Protein AF-A0A8S3IZS4-F1 (afdb_monomer_lite)

InterPro domains:
  IPR001164 Arf GTPase activating protein [PF01412] (2-87)
  IPR037278 ARFGAP/RecO-like zinc finger [SSF57863] (4-88)
  IPR038508 ArfGAP domain superfamily [G3DSA:1.10.220.150] (1-104)
  IPR052227 Arf-GAP with Rho-GAP domain, ANK repeat and PH domain-containing protein [PTHR45899] (4-154)

Foldseek 3Di:
DQQLEDDDPLLVVLCCVAPVVFADDDDPPDPPDDVLSVVVNVVQHPPLSCCFLCVQPDPVLDDDPPDDSVSSNVVCCVRQVVSVRGDAPDPPDDHDDLVRLQVQLLVPLLDQCVSSNSSSVSSPHDLQDDDPPWRSLVSNVVSVNPSSNVSSVSRVYDGPPPPPVDD

Organism: NCBI:txid392030

Secondary structure (DSSP, 8-state):
--SS----HHHHHHHHHHTTTT-----TT-TT--HHHHHHHHHTHHHHHHHHHTTT--GGGS--SS--HHHHHHHHIIIIIS-TTPPPS-SSSPPPPHHHHHHHHHHHTTSS-HHHHHHHHHHT--TT-EETTEEHHHHHHHTT-HHHHHHHHHTT-----------

Structure (mmCIF, N/CA/C/O backbone):
data_AF-A0A8S3IZS4-F1
#
_entry.id   A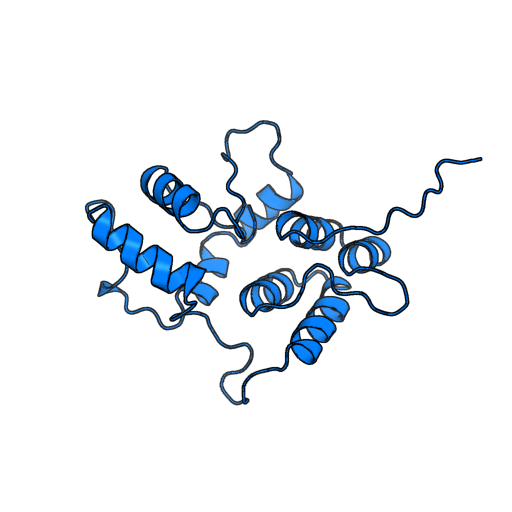F-A0A8S3IZS4-F1
#
loop_
_atom_site.group_PDB
_atom_site.id
_atom_site.type_symbol
_atom_site.label_atom_id
_atom_site.label_alt_id
_atom_site.label_comp_id
_atom_site.label_asym_id
_atom_site.label_entity_id
_atom_site.label_seq_id
_atom_site.pdbx_PDB_ins_code
_atom_site.Cartn_x
_atom_site.Cartn_y
_atom_site.Cartn_z
_atom_site.occupancy
_atom_site.B_iso_or_equiv
_atom_site.auth_seq_id
_atom_site.auth_comp_id
_atom_site.auth_asym_id
_atom_site.auth_atom_id
_atom_site.pdbx_PDB_model_num
ATOM 1 N N . MET A 1 1 ? 1.904 8.793 3.346 1.00 59.09 1 MET A N 1
ATOM 2 C CA . MET A 1 1 ? 0.636 8.258 2.807 1.00 59.09 1 MET A CA 1
ATOM 3 C C . MET A 1 1 ? 0.939 6.990 2.024 1.00 59.09 1 MET A C 1
ATOM 5 O O . MET A 1 1 ? 1.061 7.041 0.812 1.00 59.09 1 MET A O 1
ATOM 9 N N . SER A 1 2 ? 1.133 5.861 2.697 1.00 75.50 2 SER A N 1
ATOM 10 C CA . SER A 1 2 ? 1.606 4.640 2.030 1.00 75.50 2 SER A CA 1
ATOM 11 C C . SER A 1 2 ? 0.526 3.990 1.156 1.00 75.50 2 SER A C 1
ATOM 13 O O . SER A 1 2 ? 0.794 3.623 0.023 1.00 75.50 2 SER A O 1
ATOM 15 N N . TRP A 1 3 ? -0.734 3.928 1.596 1.00 88.31 3 TRP A N 1
ATOM 16 C CA . TRP A 1 3 ? -1.767 3.159 0.877 1.00 88.31 3 TRP A CA 1
ATOM 17 C C . TRP A 1 3 ? -2.916 3.974 0.276 1.00 88.31 3 TRP A C 1
ATOM 19 O O . TRP A 1 3 ? -4.037 3.478 0.172 1.00 88.31 3 TRP A O 1
ATOM 29 N N . LEU A 1 4 ? -2.654 5.235 -0.087 1.00 91.19 4 LEU A N 1
ATOM 30 C CA . LEU A 1 4 ? -3.655 6.165 -0.640 1.00 91.19 4 LEU A CA 1
ATOM 31 C C . LEU A 1 4 ? -4.935 6.249 0.219 1.00 91.19 4 LEU A C 1
ATOM 33 O O . LEU A 1 4 ? -6.053 6.297 -0.284 1.00 91.19 4 LEU A O 1
ATOM 37 N N . LEU A 1 5 ? -4.769 6.228 1.543 1.00 92.19 5 LEU A N 1
ATOM 38 C CA . LEU A 1 5 ? -5.866 6.285 2.503 1.00 92.19 5 LEU A CA 1
ATOM 39 C C . LEU A 1 5 ? -5.904 7.630 3.219 1.00 92.19 5 LEU A C 1
ATOM 41 O O . LEU A 1 5 ? -4.882 8.138 3.682 1.00 92.19 5 LEU A O 1
ATOM 45 N N . VAL A 1 6 ? -7.120 8.132 3.400 1.00 93.44 6 VAL A N 1
ATOM 46 C CA . VAL A 1 6 ? -7.442 9.294 4.221 1.00 93.44 6 VAL A CA 1
ATOM 47 C C . VAL A 1 6 ? -8.264 8.829 5.411 1.00 93.44 6 VAL A C 1
ATOM 49 O O . VAL A 1 6 ? -9.312 8.200 5.267 1.00 93.44 6 VAL A O 1
ATOM 52 N N . ILE A 1 7 ? -7.791 9.154 6.606 1.00 93.56 7 ILE A N 1
ATOM 53 C CA . ILE A 1 7 ? -8.414 8.748 7.863 1.00 93.56 7 ILE A CA 1
ATOM 54 C C . ILE A 1 7 ? -8.698 9.968 8.731 1.00 93.56 7 ILE A C 1
ATOM 56 O O . ILE A 1 7 ? -8.012 10.985 8.651 1.00 93.56 7 ILE A O 1
ATOM 60 N N . CYS A 1 8 ? -9.709 9.864 9.591 1.00 94.44 8 CYS A N 1
ATOM 61 C CA . CYS A 1 8 ? -10.023 10.935 10.528 1.00 94.44 8 CYS A CA 1
ATOM 62 C C . CYS A 1 8 ? -8.948 11.058 11.620 1.00 94.44 8 CYS A C 1
ATOM 64 O O . CYS A 1 8 ? -8.211 10.111 11.910 1.00 94.44 8 CYS A O 1
ATOM 66 N N . LYS A 1 9 ? -8.921 12.209 12.302 1.00 92.69 9 LYS A N 1
ATOM 67 C CA . LYS A 1 9 ? -7.970 12.496 13.389 1.00 92.69 9 LYS A CA 1
ATOM 68 C C . LYS A 1 9 ? -7.979 11.433 14.500 1.00 92.69 9 LYS A C 1
ATOM 70 O O . LYS A 1 9 ? -6.914 11.049 14.977 1.00 92.69 9 LYS A O 1
ATOM 75 N N . LYS A 1 10 ? -9.160 10.914 14.873 1.00 94.69 10 LYS A N 1
ATOM 76 C CA . LYS A 1 10 ? -9.299 9.851 15.891 1.00 94.69 10 LYS A CA 1
ATOM 77 C C . LYS A 1 10 ? -8.566 8.569 15.466 1.00 94.69 10 LYS A C 1
ATOM 79 O O . LYS A 1 10 ? -7.800 8.006 16.240 1.00 94.69 10 LYS A O 1
ATOM 84 N N . CYS A 1 11 ? -8.757 8.129 14.220 1.00 95.00 11 CYS A N 1
ATOM 85 C CA . CYS A 1 11 ? -8.067 6.959 13.675 1.00 95.00 11 CYS A CA 1
ATOM 86 C C . CYS A 1 11 ? -6.568 7.216 13.473 1.00 95.00 11 CYS A C 1
ATOM 88 O O . CYS A 1 11 ? -5.768 6.330 13.757 1.00 95.00 11 CYS A O 1
ATOM 90 N N . ALA A 1 12 ? -6.177 8.420 13.042 1.00 93.38 12 ALA A N 1
ATOM 91 C CA . ALA A 1 12 ? -4.775 8.787 12.843 1.00 93.38 12 ALA A CA 1
ATOM 92 C C . ALA A 1 12 ? -3.939 8.634 14.124 1.00 93.38 12 ALA A C 1
ATOM 94 O O . ALA A 1 12 ? -2.844 8.077 14.072 1.00 93.38 12 ALA A O 1
ATOM 95 N N . ALA A 1 13 ? -4.476 9.031 15.284 1.00 92.50 13 ALA A N 1
ATOM 96 C CA . ALA A 1 13 ? -3.802 8.846 16.572 1.00 92.50 13 ALA A CA 1
ATOM 97 C C . ALA A 1 13 ? -3.533 7.362 16.890 1.00 92.50 13 ALA A C 1
ATOM 99 O O . ALA A 1 13 ? -2.463 7.004 17.381 1.00 92.50 13 ALA A O 1
ATOM 100 N N . ILE A 1 14 ? -4.484 6.482 16.569 1.00 95.06 14 ILE A N 1
ATOM 101 C CA . 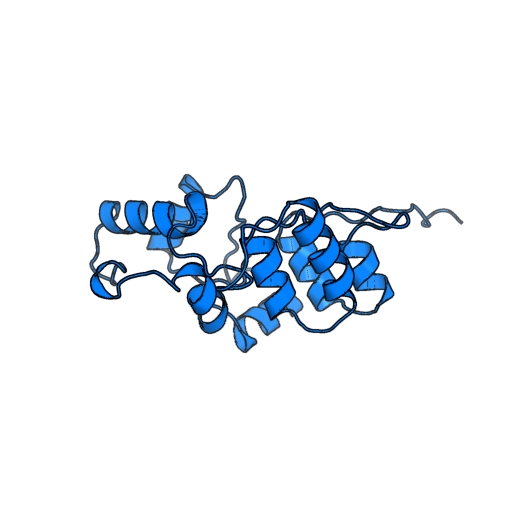ILE A 1 14 ? -4.338 5.036 16.766 1.00 95.06 14 ILE A CA 1
ATOM 102 C C . ILE A 1 14 ? -3.323 4.458 15.773 1.00 95.06 14 ILE A C 1
ATOM 104 O O 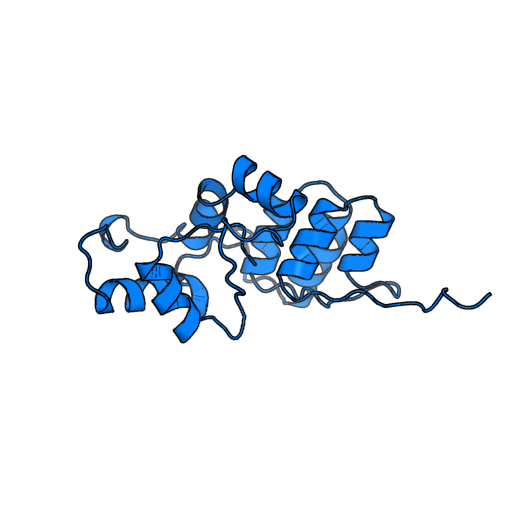. ILE A 1 14 ? -2.442 3.700 16.175 1.00 95.06 14 ILE A O 1
ATOM 108 N N . HIS A 1 15 ? -3.399 4.846 14.497 1.00 93.44 15 HIS A N 1
ATOM 109 C CA . HIS A 1 15 ? -2.434 4.441 13.474 1.00 93.44 15 HIS A CA 1
ATOM 110 C C . HIS A 1 15 ? -1.004 4.840 13.844 1.00 93.44 15 HIS A C 1
ATOM 112 O O . HIS A 1 15 ? -0.104 4.014 13.763 1.00 93.44 15 HIS A O 1
ATOM 118 N N . HIS A 1 16 ? -0.784 6.060 14.335 1.00 91.00 16 HIS A N 1
ATOM 119 C CA . HIS A 1 16 ? 0.541 6.491 14.782 1.00 91.00 16 HIS A CA 1
ATOM 120 C C . HIS A 1 16 ? 1.122 5.567 15.870 1.00 91.00 16 HIS A C 1
ATOM 122 O O . HIS A 1 16 ? 2.310 5.254 15.863 1.00 91.00 16 HIS A O 1
ATOM 128 N N . ARG A 1 17 ? 0.280 5.077 16.790 1.00 92.56 17 ARG A N 1
ATOM 129 C CA . ARG A 1 17 ? 0.702 4.146 17.849 1.00 92.56 17 ARG A CA 1
ATOM 130 C C . ARG A 1 17 ? 0.934 2.715 17.351 1.00 92.56 17 ARG A C 1
ATOM 132 O O . ARG A 1 17 ? 1.777 2.022 17.905 1.00 92.56 17 ARG A O 1
ATOM 139 N N . LEU A 1 18 ? 0.171 2.254 16.357 1.00 90.81 18 LEU A N 1
ATOM 140 C CA . LEU A 1 18 ? 0.145 0.842 15.947 1.00 90.81 18 LEU A CA 1
ATOM 141 C C . LEU A 1 18 ? 0.942 0.531 14.681 1.00 90.81 18 LEU A C 1
ATOM 143 O O . LEU A 1 18 ? 1.504 -0.554 14.563 1.00 90.81 18 LEU A O 1
ATOM 147 N N . THR A 1 19 ? 0.938 1.444 13.715 1.00 84.62 19 THR A N 1
ATOM 148 C CA . THR A 1 19 ? 1.392 1.183 12.346 1.00 84.62 19 THR A CA 1
ATOM 149 C C . THR A 1 19 ? 2.580 2.041 11.934 1.00 84.62 19 THR A C 1
ATOM 151 O O . THR A 1 19 ? 3.034 1.917 10.806 1.00 84.62 19 THR A O 1
ATOM 154 N N . SER A 1 20 ? 3.110 2.899 12.811 1.00 82.25 20 SER A N 1
ATOM 155 C CA . SER A 1 20 ? 4.185 3.854 12.479 1.00 82.25 20 SER A CA 1
ATOM 156 C C . SER A 1 20 ? 5.456 3.215 11.921 1.00 82.25 20 SER A C 1
ATOM 158 O O . SER A 1 20 ? 6.171 3.860 11.163 1.00 82.25 20 SER A O 1
ATOM 160 N N . LYS A 1 21 ? 5.717 1.943 12.241 1.00 80.94 21 LYS A N 1
ATOM 161 C CA . LYS A 1 21 ? 6.862 1.195 11.704 1.00 80.94 21 LYS A CA 1
ATOM 162 C C . LYS A 1 21 ? 6.766 0.907 10.200 1.00 80.94 21 LYS A C 1
ATOM 164 O O . LYS A 1 21 ? 7.790 0.621 9.597 1.00 80.94 21 LYS A O 1
ATOM 169 N N . PHE A 1 22 ? 5.567 0.931 9.611 1.00 77.88 22 PHE A N 1
ATOM 170 C CA . PHE A 1 22 ? 5.350 0.501 8.221 1.00 77.88 22 PHE A CA 1
ATOM 171 C C . PHE A 1 22 ? 4.328 1.343 7.435 1.00 77.88 22 PHE A C 1
ATOM 173 O O . PHE A 1 22 ? 4.280 1.251 6.213 1.00 77.88 22 PHE A O 1
ATOM 180 N N . LEU A 1 23 ? 3.529 2.194 8.088 1.00 80.88 23 LEU A N 1
ATOM 181 C CA . LEU A 1 23 ? 2.657 3.173 7.434 1.00 80.88 23 LEU A CA 1
ATOM 182 C C . LEU A 1 23 ? 3.018 4.584 7.888 1.00 80.88 23 LEU A C 1
ATOM 184 O O . LEU A 1 23 ? 2.884 4.926 9.065 1.00 80.88 23 LEU A O 1
ATOM 188 N N . HIS A 1 24 ? 3.400 5.425 6.929 1.00 82.62 24 HIS A N 1
ATOM 189 C CA . HIS A 1 24 ? 3.657 6.836 7.178 1.00 82.62 24 HIS A CA 1
ATOM 190 C C . HIS A 1 24 ? 2.376 7.664 7.012 1.00 82.62 24 HIS A C 1
ATOM 192 O O . HIS A 1 24 ? 1.764 7.682 5.934 1.00 82.62 24 HIS A O 1
ATOM 198 N N . LEU A 1 25 ? 1.987 8.376 8.072 1.00 85.69 25 LEU A N 1
ATOM 199 C CA . LEU A 1 25 ? 0.874 9.324 8.065 1.00 85.69 25 LEU A CA 1
ATOM 200 C C . LEU A 1 25 ? 1.382 10.729 7.752 1.00 85.69 25 LEU A C 1
ATOM 202 O O . LEU A 1 25 ? 2.373 11.170 8.320 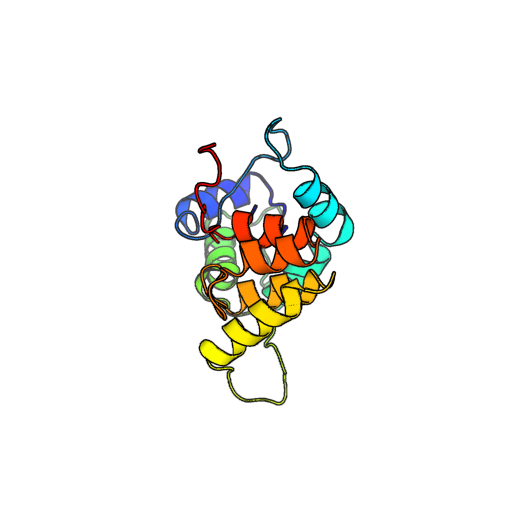1.00 85.69 25 LEU A O 1
ATOM 206 N N . GLN A 1 26 ? 0.647 11.449 6.913 1.00 87.62 26 GLN A N 1
ATOM 207 C CA . GLN A 1 26 ? 0.884 12.861 6.635 1.00 87.62 26 GLN A CA 1
ATOM 208 C C . GLN A 1 26 ? -0.457 13.592 6.676 1.00 87.62 26 GLN A C 1
ATOM 210 O O . GLN A 1 26 ? -1.483 13.040 6.273 1.00 87.62 26 GLN A O 1
ATOM 215 N N . SER A 1 27 ? -0.456 14.815 7.202 1.00 86.50 27 SER A N 1
ATOM 216 C CA . SER A 1 27 ? -1.638 15.678 7.182 1.00 86.50 27 SER A CA 1
ATOM 217 C C . SER A 1 27 ? -1.912 16.152 5.757 1.00 86.50 27 SER A C 1
ATOM 219 O O . SER A 1 27 ? -0.998 16.654 5.114 1.00 86.50 27 SER A O 1
ATOM 221 N N . LEU A 1 28 ? -3.164 16.073 5.295 1.00 84.44 28 LEU A N 1
ATOM 222 C CA . LEU A 1 28 ? -3.565 16.570 3.969 1.00 84.44 28 LEU A CA 1
ATOM 223 C C . LEU A 1 28 ? -3.416 18.090 3.809 1.00 84.44 28 LEU A C 1
ATOM 225 O O . LEU A 1 28 ? -3.306 18.577 2.695 1.00 84.44 28 LEU A O 1
ATOM 229 N N . ILE A 1 29 ? -3.412 18.841 4.913 1.00 82.69 29 ILE A N 1
ATOM 230 C CA . ILE A 1 29 ? -3.251 20.307 4.905 1.00 82.69 29 ILE A CA 1
ATOM 231 C C . ILE A 1 29 ? -1.756 20.686 4.855 1.00 82.69 29 ILE A C 1
ATOM 233 O O . ILE A 1 29 ? -1.389 21.855 4.808 1.00 82.69 29 ILE A O 1
ATOM 237 N N . SER A 1 30 ? -0.858 19.698 4.897 1.00 84.06 30 SER A N 1
ATOM 238 C CA . SER A 1 30 ? 0.576 19.946 4.829 1.00 84.06 30 SER A CA 1
ATOM 239 C C . SER A 1 30 ? 0.969 20.455 3.443 1.00 84.06 30 SER A C 1
ATOM 241 O O . SER A 1 30 ? 0.665 19.820 2.436 1.00 84.06 30 SER A O 1
ATOM 243 N N . THR A 1 31 ? 1.714 21.559 3.400 1.00 79.94 31 THR A N 1
ATOM 244 C CA . THR A 1 31 ? 2.265 22.139 2.163 1.00 79.94 31 THR A CA 1
ATOM 245 C C . THR A 1 31 ? 3.311 21.250 1.487 1.00 79.94 31 THR A C 1
ATOM 247 O O . THR A 1 31 ? 3.700 21.521 0.358 1.00 79.94 31 THR A O 1
ATOM 250 N N . THR A 1 32 ? 3.764 20.185 2.156 1.00 85.88 32 THR A N 1
ATOM 251 C CA . THR A 1 32 ? 4.743 19.221 1.637 1.00 85.88 32 THR A CA 1
ATOM 252 C C . THR A 1 32 ? 4.095 17.961 1.062 1.00 85.88 32 THR A C 1
ATOM 254 O O . THR A 1 32 ? 4.786 16.966 0.836 1.00 85.88 32 THR A O 1
ATOM 257 N N . CYS A 1 33 ? 2.770 17.944 0.872 1.00 85.50 33 CYS A N 1
ATOM 258 C CA . CYS A 1 33 ? 2.117 16.825 0.199 1.00 85.50 33 CYS A CA 1
ATOM 259 C C . CYS A 1 33 ? 2.581 16.741 -1.257 1.00 85.50 33 CYS A C 1
ATOM 261 O O . CYS A 1 33 ? 2.638 17.744 -1.965 1.00 85.50 33 CYS A O 1
ATOM 263 N N . ASP A 1 34 ? 2.888 15.527 -1.701 1.00 90.88 34 ASP A N 1
ATOM 264 C CA . ASP A 1 34 ? 3.238 15.274 -3.091 1.00 90.88 34 ASP A CA 1
ATOM 265 C C . ASP A 1 34 ? 1.966 15.290 -3.951 1.00 90.88 34 ASP A C 1
ATOM 267 O O . ASP A 1 34 ? 1.058 14.484 -3.729 1.00 90.88 34 ASP A O 1
ATOM 271 N N . TRP A 1 35 ? 1.883 16.218 -4.906 1.00 91.31 35 TRP A N 1
ATOM 272 C CA . TRP A 1 35 ? 0.694 16.416 -5.739 1.00 91.31 35 TRP A CA 1
ATOM 273 C C . TRP A 1 35 ? 0.332 15.181 -6.568 1.00 91.31 35 TRP A C 1
ATOM 275 O O . TRP A 1 35 ? -0.851 14.879 -6.701 1.00 91.31 35 TRP A O 1
ATOM 285 N N . ASP A 1 36 ? 1.320 14.402 -7.020 1.00 93.62 36 ASP A N 1
ATOM 286 C CA . ASP A 1 36 ? 1.064 13.147 -7.733 1.00 93.62 36 ASP A CA 1
ATOM 287 C C . ASP A 1 36 ? 0.319 12.141 -6.844 1.00 93.62 36 ASP A C 1
ATOM 289 O O . ASP A 1 36 ? -0.569 11.422 -7.306 1.00 93.62 36 ASP A O 1
ATOM 293 N N . LEU A 1 37 ? 0.657 12.096 -5.550 1.00 93.00 37 LEU A N 1
ATOM 294 C CA . LEU A 1 37 ? -0.030 11.246 -4.577 1.00 93.00 37 LEU A CA 1
ATOM 295 C C . LEU A 1 37 ? -1.413 11.796 -4.216 1.00 93.00 37 LEU A C 1
ATOM 297 O O . LEU A 1 37 ? -2.329 11.005 -3.994 1.00 93.00 37 LEU A O 1
ATOM 301 N N . ILE A 1 38 ? -1.581 13.121 -4.162 1.00 92.56 38 ILE A N 1
ATOM 302 C CA . ILE A 1 38 ? -2.889 13.753 -3.941 1.00 92.56 38 ILE A CA 1
ATOM 303 C C . ILE A 1 38 ? -3.848 13.436 -5.092 1.00 92.56 38 ILE A C 1
ATOM 305 O O . ILE A 1 38 ? -4.982 13.035 -4.828 1.00 92.56 38 ILE A O 1
ATOM 309 N N . ASP A 1 39 ? -3.392 13.520 -6.341 1.00 93.94 39 ASP A N 1
ATOM 310 C CA . ASP A 1 39 ? -4.183 13.116 -7.508 1.00 93.94 39 ASP A CA 1
ATOM 311 C C . ASP A 1 39 ? -4.649 11.661 -7.385 1.00 93.94 39 ASP A C 1
ATOM 313 O O . ASP A 1 39 ? -5.832 11.360 -7.512 1.00 93.94 39 ASP A O 1
ATOM 317 N N . LEU A 1 40 ? -3.733 10.750 -7.045 1.00 94.44 40 LEU A N 1
ATOM 318 C CA . LEU A 1 40 ? -4.057 9.332 -6.867 1.00 94.44 40 LEU A CA 1
ATOM 319 C C . LEU A 1 40 ? -5.040 9.085 -5.708 1.00 94.44 40 LEU A C 1
ATOM 321 O O . LEU A 1 40 ? -5.864 8.165 -5.764 1.00 94.44 40 LEU A O 1
ATOM 325 N N . ILE A 1 41 ? -4.966 9.888 -4.645 1.00 93.62 41 ILE A N 1
ATOM 326 C CA . ILE A 1 41 ? -5.937 9.855 -3.546 1.00 93.62 41 ILE A CA 1
ATOM 327 C C . ILE A 1 41 ? -7.316 10.313 -4.025 1.00 93.62 41 ILE A C 1
ATOM 329 O O . ILE A 1 41 ? -8.310 9.720 -3.608 1.00 93.62 41 ILE A O 1
ATOM 333 N N . ASN A 1 42 ? -7.393 11.319 -4.895 1.00 93.06 42 ASN A N 1
ATOM 334 C CA . ASN A 1 42 ? -8.659 11.780 -5.460 1.00 93.06 42 ASN A CA 1
ATOM 335 C C . ASN A 1 42 ? -9.268 10.745 -6.421 1.00 93.06 42 ASN A C 1
ATOM 337 O O . ASN A 1 42 ? -10.462 10.459 -6.324 1.00 93.06 42 ASN A O 1
ATOM 341 N N . ASP A 1 43 ? -8.453 10.135 -7.285 1.00 93.38 43 ASP A N 1
ATOM 342 C CA . ASP A 1 43 ? -8.914 9.187 -8.309 1.00 93.38 43 ASP A CA 1
ATOM 343 C C . ASP A 1 43 ? -9.331 7.824 -7.726 1.00 93.38 43 ASP A C 1
ATOM 345 O O . ASP A 1 43 ? -10.312 7.207 -8.158 1.00 93.38 43 ASP A O 1
ATOM 349 N N . TYR A 1 44 ? -8.580 7.325 -6.738 1.00 91.94 44 TYR A N 1
ATOM 350 C CA . TYR A 1 44 ? -8.741 5.969 -6.198 1.00 91.94 44 TYR A CA 1
ATOM 351 C C . TYR A 1 44 ? -9.055 5.974 -4.705 1.00 91.94 44 TYR A C 1
ATOM 353 O O . TYR A 1 44 ? -10.067 5.406 -4.268 1.00 91.94 44 TYR A O 1
ATOM 361 N N . GLY A 1 45 ? -8.160 6.603 -3.942 1.00 90.06 45 GLY A N 1
ATOM 362 C CA . GLY A 1 45 ? -8.282 6.877 -2.518 1.00 90.06 45 GLY A CA 1
ATOM 363 C C . GLY A 1 45 ? -8.860 5.752 -1.661 1.00 90.06 45 GLY A C 1
ATOM 364 O O . GLY A 1 45 ? -8.659 4.550 -1.866 1.00 90.06 45 GLY A O 1
ATOM 365 N N . ASN A 1 46 ? -9.683 6.176 -0.704 1.00 94.38 46 ASN A N 1
ATOM 366 C CA . ASN A 1 46 ? -10.376 5.288 0.220 1.00 94.38 46 ASN A CA 1
ATOM 367 C C . ASN A 1 46 ? -11.261 4.252 -0.472 1.00 94.38 46 ASN A C 1
ATOM 369 O O . ASN A 1 46 ? -11.414 3.155 0.061 1.00 94.38 46 ASN A O 1
ATOM 373 N N . ARG A 1 47 ? -11.866 4.570 -1.622 1.00 94.44 47 ARG A N 1
ATOM 374 C CA . ARG A 1 47 ? -12.779 3.647 -2.306 1.00 94.44 47 ARG A CA 1
ATOM 375 C C . ARG A 1 47 ? -12.034 2.393 -2.751 1.00 94.44 47 ARG A C 1
ATOM 377 O O . ARG A 1 47 ? -12.459 1.287 -2.420 1.00 94.44 47 ARG A O 1
ATOM 384 N N . TYR A 1 48 ? -10.931 2.562 -3.477 1.00 95.94 48 TYR A N 1
ATOM 385 C CA . TYR A 1 48 ? -10.167 1.426 -3.978 1.00 95.94 48 TYR A CA 1
ATOM 386 C C . TYR A 1 48 ? -9.424 0.704 -2.849 1.00 95.94 48 TYR A C 1
ATOM 388 O O . TYR A 1 48 ? -9.588 -0.506 -2.693 1.00 95.94 48 TYR A O 1
ATOM 396 N N . SER A 1 49 ? -8.705 1.431 -1.991 1.00 95.44 49 SER A N 1
ATOM 397 C CA . SER A 1 49 ? -7.930 0.817 -0.908 1.00 95.44 49 SER A CA 1
ATOM 398 C C . SER A 1 49 ? -8.804 0.032 0.075 1.00 95.44 49 SER A C 1
ATOM 400 O O . SER A 1 49 ? -8.419 -1.052 0.510 1.00 95.44 49 SER A O 1
ATOM 402 N N . ASN A 1 50 ? -10.013 0.513 0.395 1.00 95.50 50 ASN A N 1
ATOM 403 C CA . ASN A 1 50 ? -10.944 -0.245 1.238 1.00 95.50 50 ASN A CA 1
ATOM 404 C C . ASN A 1 50 ? -11.566 -1.438 0.506 1.00 95.50 50 ASN A C 1
ATOM 406 O O . ASN A 1 50 ? -11.825 -2.444 1.153 1.00 95.50 50 ASN A O 1
ATOM 410 N N . SER A 1 51 ? -11.752 -1.382 -0.819 1.00 95.94 51 SER A N 1
ATOM 411 C CA . SER A 1 51 ? -12.221 -2.556 -1.574 1.00 95.94 51 SER A CA 1
ATOM 412 C C . SER A 1 51 ? -11.259 -3.748 -1.479 1.00 95.94 51 SER A C 1
ATOM 414 O O . SER A 1 51 ? -11.688 -4.892 -1.611 1.00 95.94 51 SER A O 1
ATOM 416 N N . LEU A 1 52 ? -9.975 -3.480 -1.211 1.00 96.31 52 LEU A N 1
ATOM 417 C CA . LEU A 1 52 ? -8.958 -4.493 -0.943 1.00 96.31 52 LEU A CA 1
ATOM 418 C C . LEU A 1 52 ? -8.880 -4.834 0.547 1.00 96.31 52 LEU A C 1
ATOM 420 O O . LEU A 1 52 ? -8.990 -5.996 0.912 1.00 96.31 52 LEU A O 1
ATOM 424 N N . LEU A 1 53 ? -8.694 -3.831 1.411 1.00 94.81 53 LEU A N 1
ATOM 425 C CA . LEU A 1 53 ? -8.420 -4.017 2.843 1.00 94.81 53 LEU A CA 1
ATOM 426 C C . LEU A 1 53 ? -9.653 -4.340 3.693 1.00 94.81 53 LEU A C 1
ATOM 428 O O . LEU A 1 53 ? -9.513 -4.586 4.887 1.00 94.81 53 LEU A O 1
ATOM 432 N N . GLU A 1 54 ? -10.852 -4.260 3.129 1.00 96.19 54 GLU A N 1
ATOM 433 C CA . GLU A 1 54 ? -12.115 -4.584 3.798 1.00 96.19 54 GLU A CA 1
ATOM 434 C C . GLU A 1 54 ? -12.911 -5.631 3.001 1.00 96.19 54 GLU A C 1
ATOM 436 O O . GLU A 1 54 ? -14.114 -5.762 3.200 1.00 96.19 54 GLU A O 1
ATOM 441 N N . TYR A 1 55 ? -12.257 -6.385 2.108 1.00 95.38 55 TYR A N 1
ATOM 442 C CA . TYR A 1 55 ? -12.906 -7.360 1.224 1.00 95.38 55 TYR A CA 1
ATOM 443 C C . TYR A 1 55 ? -13.650 -8.454 1.998 1.00 95.38 55 TYR A C 1
ATOM 445 O O . TYR A 1 55 ? -14.819 -8.717 1.730 1.00 95.38 55 TYR A O 1
ATOM 453 N N . GLY A 1 56 ? -12.992 -9.054 2.995 1.00 91.44 56 GLY A N 1
ATOM 454 C CA . GLY A 1 56 ? -13.591 -10.060 3.883 1.00 91.44 56 GLY A CA 1
ATOM 455 C C . GLY A 1 56 ? -14.278 -9.480 5.125 1.00 91.44 56 GLY A C 1
ATOM 456 O O . GLY A 1 56 ? -14.583 -10.216 6.059 1.00 91.44 56 GLY A O 1
ATOM 457 N N . CYS A 1 57 ? -14.450 -8.158 5.200 1.00 92.25 57 CYS A N 1
ATOM 458 C CA . CYS A 1 57 ? -14.938 -7.489 6.400 1.00 92.25 57 CYS A CA 1
ATOM 459 C C . CYS A 1 57 ? -16.472 -7.505 6.461 1.00 92.25 57 CYS A C 1
ATOM 461 O O . CYS A 1 57 ? -17.143 -7.034 5.542 1.00 92.25 57 CYS A O 1
ATOM 463 N N . SER A 1 58 ? -17.043 -7.982 7.571 1.00 89.69 58 SER A N 1
ATOM 464 C CA . SER A 1 58 ? -18.477 -7.803 7.829 1.00 89.69 58 SER A CA 1
ATOM 465 C C . SER A 1 58 ? -18.787 -6.327 8.096 1.00 89.69 58 SER A C 1
ATOM 467 O O . SER A 1 58 ? -18.075 -5.672 8.866 1.00 89.69 58 SER A O 1
ATOM 469 N N . LYS A 1 59 ? -19.875 -5.808 7.510 1.00 80.62 59 LYS A N 1
ATOM 470 C CA . LYS A 1 59 ? -20.288 -4.400 7.656 1.00 80.62 59 LYS A CA 1
ATOM 471 C C . LYS A 1 59 ? -20.484 -3.998 9.119 1.00 80.62 59 LYS A C 1
ATOM 473 O O . LYS A 1 59 ? -20.073 -2.903 9.492 1.00 80.62 59 LYS A O 1
ATOM 478 N N . ASP A 1 60 ? -21.010 -4.902 9.942 1.00 82.06 60 ASP A N 1
ATOM 479 C CA . ASP A 1 60 ? -21.292 -4.645 11.362 1.00 82.06 60 ASP A CA 1
ATOM 480 C C . ASP A 1 60 ? -20.021 -4.567 12.221 1.00 82.06 60 ASP A C 1
ATOM 482 O O . ASP A 1 60 ? -20.038 -4.055 13.335 1.00 82.06 60 ASP A O 1
ATOM 486 N N . SER A 1 61 ? -18.892 -5.057 11.700 1.00 86.44 61 SER A N 1
ATOM 487 C CA . SER A 1 61 ? -17.607 -5.045 12.404 1.00 86.44 61 SER A CA 1
ATOM 488 C C . SER A 1 61 ? -16.824 -3.740 12.223 1.00 86.44 61 SER A C 1
ATOM 490 O O . SER A 1 61 ? -15.844 -3.500 12.936 1.00 86.44 61 SER A O 1
ATOM 492 N N . LYS A 1 62 ? -17.238 -2.888 11.274 1.00 93.38 62 LYS A N 1
ATOM 493 C CA . LYS A 1 62 ? -16.554 -1.632 10.966 1.00 93.38 62 LYS A CA 1
ATOM 494 C C . LYS A 1 62 ? -16.978 -0.539 11.955 1.00 93.38 62 LYS A C 1
ATOM 496 O O . LYS A 1 62 ? -18.167 -0.249 12.064 1.00 93.38 62 LYS A O 1
ATOM 501 N N . PRO A 1 63 ? -16.028 0.125 12.639 1.00 94.75 63 PRO A N 1
ATOM 502 C CA . PRO A 1 63 ? -16.355 1.179 13.586 1.00 94.75 63 PRO A CA 1
ATOM 503 C C . PRO A 1 63 ? -17.021 2.367 12.885 1.00 94.75 63 PRO A C 1
ATOM 505 O O . PRO A 1 63 ? -16.615 2.776 11.793 1.00 94.75 63 PRO A O 1
ATOM 508 N N . ASN A 1 64 ? -18.004 2.956 13.558 1.00 93.69 64 ASN A N 1
ATOM 509 C CA . ASN A 1 64 ? -18.699 4.170 13.141 1.00 93.69 64 ASN A CA 1
ATOM 510 C C . ASN A 1 64 ? -18.081 5.409 13.825 1.00 93.69 64 ASN A C 1
ATOM 512 O O . ASN A 1 64 ? -16.959 5.356 14.336 1.00 93.69 64 ASN A O 1
ATOM 516 N N . ASN A 1 65 ? -18.756 6.561 13.793 1.00 93.38 65 ASN A N 1
ATOM 517 C CA . ASN A 1 65 ? -18.242 7.806 14.383 1.00 93.38 65 ASN A CA 1
ATOM 518 C C . ASN A 1 65 ? -18.212 7.798 15.923 1.00 93.38 65 ASN A C 1
ATOM 520 O O . ASN A 1 65 ? -17.301 8.403 16.510 1.00 93.38 65 ASN A O 1
ATOM 524 N N . ASP A 1 66 ? -19.123 7.049 16.537 1.00 93.94 66 ASP A N 1
ATOM 525 C CA . ASP A 1 66 ? -19.342 6.963 17.983 1.00 93.94 66 ASP A CA 1
ATOM 526 C C . ASP A 1 66 ? -18.597 5.791 18.628 1.00 93.94 66 ASP A C 1
ATOM 528 O O . ASP A 1 66 ? -18.431 5.762 19.845 1.00 93.94 66 ASP A O 1
ATOM 532 N N . SER A 1 67 ? -18.063 4.870 17.818 1.00 96.00 67 SER A N 1
ATOM 533 C CA . SER A 1 67 ? -17.222 3.776 18.300 1.00 96.00 67 SER A CA 1
ATOM 534 C C . SER A 1 67 ? -16.068 4.279 19.166 1.00 96.00 67 SER A C 1
ATOM 536 O O . SER A 1 67 ? -15.339 5.223 18.811 1.00 96.00 67 SER A O 1
ATOM 538 N N . SER A 1 68 ? -15.881 3.572 20.276 1.00 96.38 68 SER A N 1
ATOM 539 C CA . SER A 1 68 ? -14.845 3.784 21.275 1.00 96.38 68 SER A CA 1
ATOM 540 C C . SER A 1 68 ? -13.437 3.661 20.688 1.00 96.38 68 SER A C 1
ATOM 542 O O . SER A 1 68 ? -13.204 3.073 19.624 1.00 96.38 68 SER A O 1
ATOM 544 N N . GLU A 1 69 ? -12.445 4.194 21.407 1.00 95.94 69 GLU A N 1
ATOM 545 C CA . GLU A 1 69 ? -11.043 4.026 21.012 1.00 95.94 69 GLU A CA 1
ATOM 546 C C . GLU A 1 69 ? -10.646 2.541 20.955 1.00 95.94 69 GLU A C 1
ATOM 548 O O . GLU A 1 69 ? -9.911 2.137 20.052 1.00 95.94 69 GLU A O 1
ATOM 553 N N . PHE A 1 70 ? -11.162 1.722 21.878 1.00 95.62 70 PHE A N 1
ATOM 554 C CA . PHE A 1 70 ? -10.885 0.289 21.920 1.00 95.62 70 PHE A CA 1
ATOM 555 C C . PHE A 1 70 ? -11.390 -0.427 20.662 1.00 95.62 70 PHE A C 1
ATOM 557 O O . PHE A 1 70 ? -10.613 -1.125 20.012 1.00 95.62 70 PHE A O 1
ATOM 564 N N . GLU A 1 71 ? -12.642 -0.200 20.259 1.00 96.38 71 GLU A N 1
ATOM 565 C CA . GLU A 1 71 ? -13.217 -0.799 19.045 1.00 96.38 71 GLU A CA 1
ATOM 566 C C . GLU A 1 71 ? -12.438 -0.388 17.790 1.00 96.38 71 GLU A C 1
ATOM 568 O O . GLU A 1 71 ? -12.062 -1.231 16.972 1.00 96.38 71 GLU A O 1
ATOM 573 N N . ARG A 1 72 ? -12.093 0.903 17.670 1.00 97.06 72 ARG A N 1
ATOM 574 C CA . ARG A 1 72 ? -11.257 1.401 16.566 1.00 97.06 72 ARG A CA 1
ATOM 575 C C . ARG A 1 72 ? -9.884 0.740 16.551 1.00 97.06 72 ARG A C 1
ATOM 577 O O . ARG A 1 72 ? -9.403 0.371 15.482 1.00 97.06 72 ARG A O 1
ATOM 584 N N . LYS A 1 73 ? -9.249 0.589 17.717 1.00 96.56 73 LYS A N 1
ATOM 585 C CA . LYS A 1 73 ? -7.937 -0.053 17.869 1.00 96.56 73 LYS A CA 1
ATOM 586 C C . LYS A 1 73 ? -7.972 -1.508 17.413 1.00 96.56 73 LYS A C 1
ATOM 588 O O . LYS A 1 73 ? -7.088 -1.910 16.657 1.00 96.56 73 LYS A O 1
ATOM 593 N N . GLN A 1 74 ? -8.987 -2.268 17.823 1.00 96.19 74 GLN A N 1
ATOM 594 C CA . GLN A 1 74 ? -9.160 -3.659 17.399 1.00 96.19 74 GLN A CA 1
ATOM 595 C C . GLN A 1 74 ? -9.362 -3.760 15.886 1.00 96.19 74 GLN A C 1
ATOM 597 O O . GLN A 1 74 ? -8.682 -4.542 15.221 1.00 96.19 74 GLN A O 1
ATOM 602 N N . TYR A 1 75 ? -10.227 -2.914 15.323 1.00 96.44 75 TYR A N 1
ATOM 603 C CA . TYR A 1 75 ? -10.471 -2.897 13.884 1.00 96.44 75 TYR A CA 1
ATOM 604 C C . TYR A 1 75 ? -9.220 -2.530 13.075 1.00 96.44 75 TYR A C 1
ATOM 606 O O . TYR A 1 75 ? -8.866 -3.224 12.125 1.00 96.44 75 TYR A O 1
ATOM 614 N N . ILE A 1 76 ? -8.507 -1.467 13.468 1.00 95.50 76 ILE A N 1
ATOM 615 C CA . ILE A 1 76 ? -7.271 -1.024 12.803 1.00 95.50 76 ILE A CA 1
ATOM 616 C C . ILE A 1 76 ? -6.206 -2.126 12.861 1.00 95.50 76 ILE A C 1
ATOM 618 O O . ILE A 1 76 ? -5.530 -2.376 11.864 1.00 95.50 76 ILE A O 1
ATOM 622 N N . ARG A 1 77 ? -6.070 -2.829 13.990 1.00 95.25 77 ARG A N 1
ATOM 623 C CA . ARG A 1 77 ? -5.130 -3.948 14.104 1.00 95.25 77 ARG A CA 1
ATOM 624 C C . ARG A 1 77 ? -5.463 -5.072 13.115 1.00 95.25 77 ARG A C 1
ATOM 626 O O . ARG A 1 77 ? -4.597 -5.432 12.318 1.00 95.25 77 ARG A O 1
ATOM 633 N N . LYS A 1 78 ? -6.714 -5.544 13.104 1.00 95.38 78 LYS A N 1
ATOM 634 C CA . LYS A 1 78 ? -7.183 -6.591 12.179 1.00 95.38 78 LYS A CA 1
ATOM 635 C C . LYS A 1 78 ? -7.001 -6.199 10.714 1.00 95.38 78 LYS A C 1
ATOM 637 O O . LYS A 1 78 ? -6.549 -6.997 9.899 1.00 95.38 78 LYS A O 1
ATOM 642 N N . LYS A 1 79 ? -7.313 -4.944 10.385 1.00 94.62 79 LYS A N 1
ATOM 643 C CA . LYS A 1 79 ? -7.265 -4.426 9.016 1.00 94.62 79 LYS A CA 1
ATOM 644 C C . LYS A 1 79 ? -5.842 -4.230 8.486 1.00 94.62 79 LYS A C 1
ATOM 646 O O . LYS A 1 79 ? -5.563 -4.627 7.361 1.00 94.62 79 LYS A O 1
ATOM 651 N N . TYR A 1 80 ? -4.956 -3.598 9.257 1.00 93.12 80 TYR A N 1
ATOM 652 C CA . TYR A 1 80 ? -3.669 -3.111 8.737 1.00 93.12 80 TYR A CA 1
ATOM 653 C C . TYR A 1 80 ? -2.454 -3.924 9.189 1.00 93.12 80 TYR A C 1
ATOM 655 O O . TYR A 1 80 ? -1.463 -3.954 8.464 1.00 93.12 80 TYR A O 1
ATOM 663 N N . ILE A 1 81 ? -2.506 -4.554 10.370 1.00 91.94 81 ILE A N 1
ATOM 664 C CA . ILE A 1 81 ? -1.403 -5.378 10.892 1.00 91.94 81 ILE A CA 1
ATOM 665 C C . ILE A 1 81 ? -1.629 -6.835 10.507 1.00 91.94 81 ILE A C 1
ATOM 667 O O . ILE A 1 81 ? -0.781 -7.447 9.871 1.00 91.94 81 ILE A O 1
ATOM 671 N N . GLU A 1 82 ? -2.783 -7.378 10.888 1.00 93.50 82 GLU A N 1
ATOM 672 C CA . GLU A 1 82 ? -3.099 -8.799 10.701 1.00 93.50 82 GLU A CA 1
ATOM 673 C C . GLU A 1 82 ? -3.637 -9.087 9.291 1.00 93.50 82 GLU A C 1
ATOM 675 O O . GLU A 1 82 ? -3.699 -10.243 8.886 1.00 93.50 82 GLU A O 1
ATOM 680 N N . LYS A 1 83 ? -4.011 -8.038 8.540 1.00 92.94 83 LYS A N 1
ATOM 681 C CA . LYS A 1 83 ? -4.550 -8.103 7.171 1.00 92.94 83 LYS A CA 1
ATOM 682 C C . LYS A 1 83 ? -5.703 -9.114 7.024 1.00 92.94 83 LYS A C 1
ATOM 684 O O . LYS A 1 83 ? -5.899 -9.672 5.950 1.00 92.94 83 LYS A O 1
ATOM 689 N N . CYS A 1 84 ? -6.516 -9.303 8.072 1.00 94.56 84 CYS A N 1
ATOM 690 C CA . CYS A 1 84 ? -7.556 -10.342 8.140 1.00 94.56 84 CYS A CA 1
ATOM 691 C C . CYS A 1 84 ? -8.618 -10.247 7.038 1.00 94.56 84 CYS A C 1
ATOM 693 O O . CYS A 1 84 ? -9.299 -11.225 6.754 1.00 94.56 84 CYS A O 1
ATOM 695 N N . PHE A 1 85 ? -8.806 -9.058 6.468 1.00 94.88 85 PHE A N 1
ATOM 696 C CA . PHE A 1 85 ? -9.841 -8.793 5.471 1.00 94.88 85 PHE A CA 1
ATOM 697 C C . PHE A 1 85 ? -9.266 -8.513 4.084 1.00 94.88 85 PHE A C 1
ATOM 699 O O . PHE A 1 85 ? -10.030 -8.151 3.190 1.00 94.88 85 PHE A O 1
ATOM 706 N N . LEU A 1 86 ? -7.941 -8.601 3.920 1.00 95.31 86 LEU A N 1
ATOM 707 C CA . LEU A 1 86 ? -7.282 -8.253 2.671 1.00 95.31 86 LEU A CA 1
ATOM 708 C C . LEU A 1 86 ? -7.704 -9.223 1.564 1.00 95.31 86 LEU A C 1
ATOM 710 O O . LEU A 1 86 ? -7.640 -10.439 1.725 1.00 95.31 86 LEU A O 1
ATOM 714 N N . LYS A 1 87 ? -8.106 -8.672 0.420 1.00 95.44 87 LYS A N 1
ATOM 715 C CA . LYS A 1 87 ? -8.406 -9.445 -0.783 1.00 95.44 87 LYS A CA 1
ATOM 716 C C . LYS A 1 87 ? -7.156 -10.219 -1.246 1.00 95.44 87 LYS A C 1
ATOM 718 O O . LYS A 1 87 ? -6.120 -9.575 -1.448 1.00 95.44 87 LYS A O 1
ATOM 723 N N . PRO A 1 88 ? -7.226 -11.543 -1.479 1.00 92.88 88 PRO A N 1
ATOM 724 C CA . PRO A 1 88 ? -6.132 -12.268 -2.123 1.00 92.88 88 PRO A CA 1
ATOM 725 C C . PRO A 1 88 ? -5.938 -11.772 -3.564 1.00 92.88 88 PRO A C 1
ATOM 727 O O . PRO A 1 88 ? -6.843 -11.168 -4.145 1.00 92.88 88 PRO A O 1
ATOM 730 N N . TYR A 1 89 ? -4.756 -11.997 -4.143 1.00 91.69 89 TYR A N 1
ATOM 731 C CA . TYR A 1 89 ? -4.499 -11.591 -5.530 1.00 91.69 89 TYR A CA 1
ATOM 732 C C . TYR A 1 89 ? -5.405 -12.341 -6.516 1.00 91.69 89 TYR A C 1
ATOM 734 O O . TYR A 1 89 ? -6.078 -11.725 -7.339 1.00 91.69 89 TYR A O 1
ATOM 742 N N . ASP A 1 90 ? -5.473 -13.663 -6.362 1.00 89.94 90 ASP A N 1
ATOM 743 C CA . ASP A 1 90 ? -6.360 -14.565 -7.090 1.00 89.94 90 ASP A CA 1
ATOM 744 C C . ASP A 1 90 ? -7.134 -15.415 -6.072 1.00 89.94 90 ASP A C 1
ATOM 746 O O . ASP A 1 90 ? -6.562 -15.894 -5.096 1.00 89.94 90 ASP A O 1
ATOM 750 N N . LEU A 1 91 ? -8.444 -15.561 -6.277 1.00 82.38 91 LEU A N 1
ATOM 751 C CA . LEU A 1 91 ? -9.330 -16.336 -5.402 1.00 82.38 91 LEU A CA 1
ATOM 752 C C . LEU A 1 91 ? -9.196 -17.847 -5.625 1.00 82.38 91 LEU A C 1
ATOM 754 O O . LEU A 1 91 ? -9.583 -18.618 -4.753 1.00 82.38 91 LEU A O 1
ATOM 758 N N . ASN A 1 92 ? -8.671 -18.261 -6.780 1.00 85.19 92 ASN A N 1
ATOM 759 C CA . ASN A 1 92 ? -8.606 -19.662 -7.197 1.00 85.19 92 ASN A CA 1
ATOM 760 C C . ASN A 1 92 ? -7.201 -20.263 -7.077 1.00 85.19 92 ASN A C 1
ATOM 762 O O . ASN A 1 92 ? -6.981 -21.395 -7.506 1.00 85.19 92 ASN A O 1
ATOM 766 N N . ARG A 1 93 ? -6.241 -19.506 -6.542 1.00 81.12 93 ARG A N 1
ATOM 767 C CA . ARG A 1 93 ? -4.839 -19.908 -6.462 1.00 81.12 93 ARG A CA 1
ATOM 768 C C . ARG A 1 93 ? -4.365 -19.947 -5.017 1.00 81.12 93 ARG A C 1
ATOM 770 O O . ARG A 1 93 ? -4.768 -19.119 -4.201 1.00 81.12 93 ARG A O 1
ATOM 777 N N . ASP A 1 94 ? -3.455 -20.875 -4.741 1.00 78.62 94 ASP A N 1
ATOM 778 C CA . ASP A 1 94 ? -2.683 -20.897 -3.502 1.00 78.62 94 ASP A CA 1
ATOM 779 C C . ASP A 1 94 ? -1.893 -19.595 -3.292 1.00 78.62 94 ASP A C 1
ATOM 781 O O . ASP A 1 94 ? -1.701 -18.785 -4.207 1.00 78.62 94 ASP A O 1
ATOM 785 N N . ALA A 1 95 ? -1.414 -19.400 -2.061 1.00 83.12 95 ALA A N 1
ATOM 786 C CA . ALA A 1 95 ? -0.652 -18.220 -1.678 1.00 83.12 95 ALA A CA 1
ATOM 787 C C . ALA A 1 95 ? 0.554 -17.989 -2.609 1.00 83.12 95 ALA A C 1
ATOM 789 O O . ALA A 1 95 ? 1.361 -18.886 -2.854 1.00 83.12 95 ALA A O 1
ATOM 790 N N . TYR A 1 96 ? 0.683 -16.754 -3.097 1.00 90.88 96 TYR A N 1
ATOM 791 C CA . TYR A 1 96 ? 1.813 -16.330 -3.918 1.00 90.88 96 TYR A CA 1
ATOM 792 C C . TYR A 1 96 ? 3.085 -16.301 -3.073 1.00 90.88 96 TYR A C 1
ATOM 794 O O . TYR A 1 96 ? 3.074 -15.840 -1.929 1.00 90.88 96 TYR A O 1
ATOM 802 N N . THR A 1 97 ? 4.195 -16.759 -3.646 1.00 94.56 97 THR A N 1
ATOM 803 C CA . THR A 1 97 ? 5.499 -16.617 -2.996 1.00 94.56 97 THR A CA 1
ATOM 804 C C . THR A 1 97 ? 5.943 -15.154 -3.014 1.00 94.56 97 THR A C 1
ATOM 806 O O . THR A 1 97 ? 5.515 -14.362 -3.857 1.00 94.56 97 THR A O 1
ATOM 809 N N . GLN A 1 98 ? 6.845 -14.791 -2.099 1.00 95.00 98 GLN A N 1
ATOM 810 C CA . GLN A 1 98 ? 7.423 -13.445 -2.058 1.00 95.00 98 GLN A CA 1
ATOM 811 C C . GLN A 1 98 ? 8.059 -13.055 -3.402 1.00 95.00 98 GLN A C 1
ATOM 813 O O . GLN A 1 98 ? 7.847 -11.948 -3.884 1.00 95.00 98 GLN A O 1
ATOM 818 N N . ASP A 1 99 ? 8.801 -13.976 -4.022 1.00 96.00 99 ASP A N 1
ATOM 819 C CA . ASP A 1 99 ? 9.465 -13.750 -5.309 1.00 96.00 99 ASP A CA 1
ATOM 820 C C . ASP A 1 99 ? 8.458 -13.480 -6.439 1.00 96.00 99 ASP A C 1
ATOM 822 O O . ASP A 1 99 ? 8.633 -12.548 -7.219 1.00 96.00 99 ASP A O 1
ATOM 826 N N . GLN A 1 100 ? 7.336 -14.210 -6.461 1.00 96.12 100 GLN A N 1
ATOM 827 C CA . GLN A 1 100 ? 6.260 -13.964 -7.424 1.00 96.12 100 GLN A CA 1
ATOM 828 C C . GLN A 1 100 ? 5.652 -12.569 -7.248 1.00 96.12 100 GLN A C 1
ATOM 830 O O . GLN A 1 100 ? 5.504 -11.847 -8.230 1.00 96.12 100 GLN A O 1
ATOM 835 N N . LEU A 1 101 ? 5.334 -12.169 -6.012 1.00 97.19 101 LEU A N 1
ATOM 836 C CA . LEU A 1 101 ? 4.792 -10.835 -5.729 1.00 97.19 101 LEU A CA 1
ATOM 837 C C . LEU A 1 101 ? 5.774 -9.726 -6.123 1.00 97.19 101 LEU A C 1
ATOM 839 O O . LEU A 1 101 ? 5.367 -8.724 -6.710 1.00 97.19 101 LEU A O 1
ATOM 843 N N . ASN A 1 102 ? 7.059 -9.917 -5.823 1.00 97.75 102 ASN A N 1
ATOM 844 C CA . ASN A 1 102 ? 8.120 -8.975 -6.159 1.00 97.75 102 ASN A CA 1
ATOM 845 C C . ASN A 1 102 ? 8.268 -8.809 -7.673 1.00 97.75 102 ASN A C 1
ATOM 847 O O . ASN A 1 102 ? 8.294 -7.682 -8.162 1.00 97.75 102 ASN A O 1
ATOM 851 N N . LYS A 1 103 ? 8.300 -9.920 -8.415 1.00 97.56 103 LYS A N 1
ATOM 852 C CA . LYS A 1 103 ? 8.406 -9.908 -9.875 1.00 97.56 103 LYS A CA 1
ATOM 853 C C . LYS A 1 103 ? 7.190 -9.258 -10.529 1.00 97.56 103 LYS A C 1
ATOM 855 O O . LYS A 1 103 ? 7.339 -8.388 -11.379 1.00 97.56 103 LYS A O 1
ATOM 860 N N . MET A 1 104 ? 5.989 -9.607 -10.069 1.00 97.62 104 MET A N 1
ATOM 861 C CA . MET A 1 104 ? 4.754 -8.982 -10.545 1.00 97.62 104 MET A CA 1
ATOM 862 C C . MET A 1 104 ? 4.746 -7.475 -10.281 1.00 97.62 104 MET A C 1
ATOM 864 O O . MET A 1 104 ? 4.285 -6.712 -11.123 1.00 97.62 104 MET A O 1
ATOM 868 N N . LEU A 1 105 ? 5.264 -7.027 -9.131 1.00 98.19 105 LEU A N 1
ATOM 869 C CA . LEU A 1 105 ? 5.374 -5.601 -8.831 1.00 98.19 105 LEU A CA 1
ATOM 870 C C . LEU A 1 105 ? 6.393 -4.924 -9.753 1.00 98.19 105 LEU A C 1
ATOM 872 O O . LEU A 1 105 ? 6.098 -3.863 -10.298 1.00 98.19 105 LEU A O 1
ATOM 876 N N . TYR A 1 106 ? 7.560 -5.542 -9.938 1.00 98.00 106 TYR A N 1
ATOM 877 C CA . TYR A 1 106 ? 8.629 -5.039 -10.797 1.00 98.00 106 TYR A CA 1
ATOM 878 C C . TYR A 1 106 ? 8.171 -4.854 -12.251 1.00 98.00 106 TYR A C 1
ATOM 880 O O . TYR A 1 106 ? 8.461 -3.826 -12.854 1.00 98.00 106 TYR A O 1
ATOM 888 N N . GLU A 1 107 ? 7.411 -5.807 -12.790 1.00 97.50 107 GLU A N 1
ATOM 889 C CA . GLU A 1 107 ? 6.839 -5.725 -14.140 1.00 97.50 107 GLU A CA 1
ATOM 890 C C . GLU A 1 107 ? 5.679 -4.714 -14.205 1.00 97.50 107 GLU A C 1
ATOM 892 O O . GLU A 1 107 ? 5.590 -3.909 -15.132 1.00 97.50 107 GLU A O 1
ATOM 897 N N . ASN A 1 108 ? 4.795 -4.686 -13.201 1.00 98.38 108 ASN A N 1
ATOM 898 C CA . ASN A 1 108 ? 3.607 -3.830 -13.238 1.00 98.38 108 ASN A CA 1
ATOM 899 C C . ASN A 1 108 ? 3.935 -2.328 -13.220 1.00 98.38 108 ASN A C 1
ATOM 901 O O . ASN A 1 108 ? 3.193 -1.539 -13.813 1.00 98.38 108 ASN A O 1
ATOM 905 N N . VAL A 1 109 ? 5.033 -1.917 -12.570 1.00 97.88 109 VAL A N 1
ATOM 906 C CA . VAL A 1 109 ? 5.429 -0.497 -12.507 1.00 97.88 109 VAL A CA 1
ATOM 907 C C . VAL A 1 109 ? 5.888 0.086 -13.846 1.00 97.88 109 VAL A C 1
ATOM 909 O O . VAL A 1 109 ? 6.059 1.299 -13.939 1.00 97.88 109 VAL A O 1
ATOM 912 N N . GLU A 1 110 ? 6.051 -0.735 -14.883 1.00 97.25 110 GLU A N 1
ATOM 913 C CA . GLU A 1 110 ? 6.262 -0.274 -16.262 1.00 97.25 110 GLU A CA 1
ATOM 914 C C . GLU A 1 110 ? 4.974 0.321 -16.866 1.00 97.25 110 GLU A C 1
ATOM 916 O O . GLU A 1 110 ? 5.011 1.113 -17.810 1.00 97.25 110 GLU A O 1
ATOM 921 N N . THR A 1 111 ? 3.818 -0.018 -16.287 1.00 97.81 111 THR A N 1
ATOM 922 C CA . THR A 1 111 ? 2.486 0.396 -16.739 1.00 97.81 111 THR A CA 1
ATOM 923 C C . THR A 1 111 ? 1.886 1.490 -15.849 1.00 97.81 111 THR A C 1
ATOM 925 O O . THR A 1 111 ? 2.370 1.773 -14.751 1.00 97.81 111 THR A O 1
ATOM 928 N N . ALA A 1 112 ? 0.763 2.068 -16.282 1.00 95.88 112 ALA A N 1
ATOM 929 C CA . ALA A 1 112 ? -0.026 3.006 -15.481 1.00 95.88 112 ALA A CA 1
ATOM 930 C C . ALA A 1 112 ? -1.059 2.312 -14.56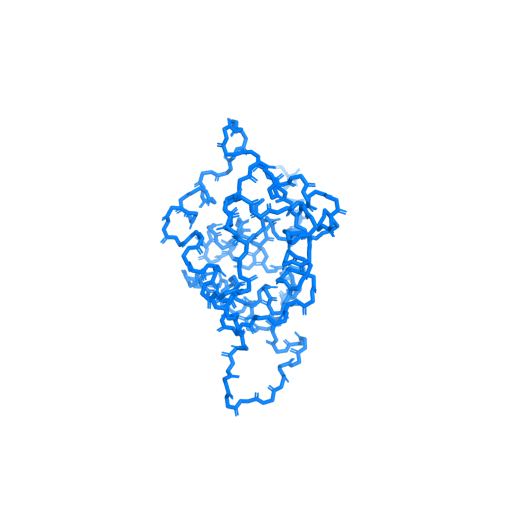0 1.00 95.88 112 ALA A C 1
ATOM 932 O O . ALA A 1 112 ? -1.971 2.971 -14.056 1.00 95.88 112 ALA A O 1
ATOM 933 N N . ASP A 1 113 ? -0.962 0.994 -14.330 1.00 96.81 113 ASP A N 1
ATOM 934 C CA . ASP A 1 113 ? -1.882 0.286 -13.432 1.00 96.81 113 ASP A CA 1
ATOM 935 C C . ASP A 1 113 ? -1.467 0.443 -11.959 1.00 96.81 113 ASP A C 1
ATOM 937 O O . ASP A 1 113 ? -0.825 -0.408 -11.338 1.00 96.81 113 ASP A O 1
ATOM 941 N N . TYR A 1 114 ? -1.841 1.580 -11.375 1.00 95.50 114 TYR A N 1
ATOM 942 C CA . TYR A 1 114 ? -1.577 1.894 -9.967 1.00 95.50 114 TYR A CA 1
ATOM 943 C C . TYR A 1 114 ? -2.350 0.986 -9.001 1.00 95.50 114 TYR A C 1
ATOM 945 O O . TYR A 1 114 ? -1.953 0.817 -7.846 1.00 95.50 114 TYR A O 1
ATOM 953 N N . LYS A 1 115 ? -3.469 0.412 -9.460 1.00 95.31 115 LYS A N 1
ATOM 954 C CA . LYS A 1 115 ? -4.334 -0.444 -8.649 1.00 95.31 115 LYS A CA 1
ATOM 955 C C . LYS A 1 115 ? -3.615 -1.745 -8.327 1.00 95.31 115 LYS A C 1
ATOM 957 O O . LYS A 1 115 ? -3.489 -2.096 -7.154 1.00 95.31 115 LYS A O 1
ATOM 962 N N . ILE A 1 116 ? -3.080 -2.401 -9.357 1.00 96.31 116 ILE A N 1
ATOM 963 C CA . ILE A 1 116 ? -2.283 -3.617 -9.195 1.00 96.31 116 ILE A CA 1
ATOM 964 C C . ILE A 1 116 ? -1.051 -3.336 -8.329 1.00 96.31 116 ILE A C 1
ATOM 966 O O . ILE A 1 116 ? -0.820 -4.074 -7.371 1.00 96.31 116 ILE A O 1
ATOM 970 N N . THR A 1 117 ? -0.326 -2.236 -8.573 1.00 97.19 117 THR A N 1
ATOM 971 C CA . THR A 1 117 ? 0.819 -1.829 -7.735 1.00 97.19 117 THR A CA 1
ATOM 972 C C . THR A 1 117 ? 0.429 -1.756 -6.261 1.00 97.19 117 THR A C 1
ATOM 974 O O . THR A 1 117 ? 1.081 -2.355 -5.405 1.00 97.19 117 THR A O 1
ATOM 977 N N . LEU A 1 118 ? -0.662 -1.053 -5.945 1.00 95.94 118 LEU A N 1
ATOM 978 C CA . LEU A 1 118 ? -1.103 -0.885 -4.567 1.00 95.94 118 LEU A CA 1
ATOM 979 C C . LEU A 1 118 ? -1.524 -2.216 -3.927 1.00 95.94 118 LEU A C 1
ATOM 981 O O . LEU A 1 118 ? -1.196 -2.468 -2.766 1.00 95.94 118 LEU A O 1
ATOM 985 N N . HIS A 1 119 ? -2.219 -3.078 -4.673 1.00 96.56 119 HIS A N 1
ATOM 986 C CA . HIS A 1 119 ? -2.622 -4.399 -4.192 1.00 96.56 119 HIS A CA 1
ATOM 987 C C . HIS A 1 119 ? -1.409 -5.282 -3.891 1.00 96.56 119 HIS A C 1
ATOM 989 O O . HIS A 1 119 ? -1.348 -5.874 -2.816 1.00 96.56 119 HIS A O 1
ATOM 995 N N . LEU A 1 120 ? -0.409 -5.310 -4.774 1.00 97.31 120 LEU A N 1
ATOM 996 C CA . LEU A 1 120 ? 0.826 -6.075 -4.577 1.00 97.31 120 LEU A CA 1
ATOM 997 C C . LEU A 1 120 ? 1.605 -5.601 -3.344 1.00 97.31 120 LEU A C 1
ATOM 999 O O . LEU A 1 120 ? 2.017 -6.424 -2.526 1.00 97.31 120 LEU A O 1
ATOM 1003 N N . ILE A 1 121 ? 1.725 -4.286 -3.138 1.00 95.75 121 ILE A N 1
ATOM 1004 C CA . ILE A 1 121 ? 2.337 -3.724 -1.922 1.00 95.75 121 ILE A CA 1
ATOM 1005 C C . ILE A 1 121 ? 1.547 -4.147 -0.672 1.00 95.75 121 ILE A C 1
ATOM 1007 O O . ILE A 1 121 ? 2.132 -4.561 0.331 1.00 95.75 121 ILE A O 1
ATOM 1011 N N . MET A 1 122 ? 0.210 -4.095 -0.711 1.00 94.38 122 MET A N 1
ATOM 1012 C CA . MET A 1 122 ? -0.632 -4.554 0.403 1.00 94.38 122 MET A CA 1
ATOM 1013 C C . MET A 1 122 ? -0.495 -6.057 0.663 1.00 94.38 122 MET A C 1
ATOM 1015 O O . MET A 1 122 ? -0.571 -6.470 1.819 1.00 94.38 122 MET A O 1
ATOM 1019 N N . LEU A 1 123 ? -0.259 -6.871 -0.366 1.00 94.81 123 LEU A N 1
ATOM 1020 C CA . LEU A 1 123 ? 0.011 -8.306 -0.238 1.00 94.81 123 LEU A CA 1
ATOM 1021 C C . LEU A 1 123 ? 1.412 -8.600 0.312 1.00 94.81 123 LEU A C 1
ATOM 1023 O O . LEU A 1 123 ? 1.631 -9.681 0.846 1.00 94.81 123 LEU A O 1
ATOM 1027 N N . GLY A 1 124 ? 2.313 -7.616 0.292 1.00 94.06 124 GLY A N 1
ATOM 1028 C CA . GLY A 1 124 ? 3.645 -7.713 0.882 1.00 94.06 124 GLY A CA 1
ATOM 1029 C C . GLY A 1 124 ? 4.785 -7.765 -0.128 1.00 94.06 124 GLY A C 1
ATOM 1030 O O . GLY A 1 124 ? 5.888 -8.125 0.268 1.00 94.06 124 GLY A O 1
ATOM 1031 N N . ALA A 1 125 ? 4.557 -7.406 -1.395 1.00 96.56 125 ALA A N 1
ATOM 1032 C CA . ALA A 1 125 ? 5.649 -7.203 -2.344 1.00 96.56 125 ALA A CA 1
ATOM 1033 C C . ALA A 1 125 ? 6.672 -6.197 -1.780 1.00 96.56 125 ALA A C 1
ATOM 1035 O O . ALA A 1 125 ? 6.301 -5.151 -1.239 1.00 96.56 125 ALA A O 1
ATOM 1036 N N . ASP A 1 126 ? 7.954 -6.529 -1.894 1.00 96.12 126 ASP A N 1
ATOM 1037 C CA . ASP A 1 126 ? 9.051 -5.710 -1.392 1.00 96.12 126 ASP A CA 1
ATOM 1038 C C . ASP A 1 126 ? 9.291 -4.525 -2.331 1.00 96.12 126 ASP A C 1
ATOM 1040 O O . ASP A 1 126 ? 9.727 -4.685 -3.469 1.00 96.12 126 ASP A O 1
ATOM 1044 N N . THR A 1 127 ? 9.036 -3.314 -1.838 1.00 95.56 127 THR A N 1
ATOM 1045 C CA . THR A 1 127 ? 9.231 -2.055 -2.573 1.00 95.56 127 THR A CA 1
ATOM 1046 C C . THR A 1 127 ? 10.706 -1.721 -2.822 1.00 95.56 127 THR A C 1
ATOM 1048 O O . THR A 1 127 ? 10.995 -0.805 -3.592 1.00 95.56 127 THR A O 1
ATOM 1051 N N . ASN A 1 128 ? 11.636 -2.452 -2.196 1.00 95.69 128 ASN A N 1
ATOM 1052 C CA . ASN A 1 128 ? 13.079 -2.370 -2.425 1.00 95.69 128 ASN A CA 1
ATOM 1053 C C . ASN A 1 128 ? 13.629 -3.532 -3.265 1.00 95.69 128 ASN A C 1
ATOM 1055 O O . ASN A 1 128 ? 14.844 -3.606 -3.458 1.00 95.69 128 ASN A O 1
ATOM 1059 N N . TYR A 1 129 ? 12.771 -4.417 -3.784 1.00 96.56 129 TYR A N 1
ATOM 1060 C CA . TYR A 1 129 ? 13.215 -5.442 -4.720 1.00 96.56 129 TYR A CA 1
ATOM 1061 C C . TYR A 1 129 ? 13.913 -4.800 -5.927 1.00 96.56 129 TYR A C 1
ATOM 1063 O O . TYR A 1 129 ? 13.587 -3.688 -6.362 1.00 96.56 129 TYR A O 1
ATOM 1071 N N . SER A 1 130 ? 14.910 -5.503 -6.451 1.00 94.44 130 SER A N 1
ATOM 1072 C CA . SER A 1 130 ? 15.650 -5.076 -7.628 1.00 94.44 130 SER A CA 1
ATOM 1073 C C . SER A 1 130 ? 15.877 -6.249 -8.564 1.00 94.44 130 SER A C 1
ATOM 1075 O O . SER A 1 130 ? 16.119 -7.375 -8.138 1.00 94.44 130 SER A O 1
ATOM 1077 N N . GLU A 1 131 ? 15.812 -5.956 -9.855 1.00 92.19 131 GLU A N 1
ATOM 1078 C CA . GLU A 1 131 ? 16.117 -6.894 -10.925 1.00 92.19 131 GLU A CA 1
ATOM 1079 C C . GLU A 1 131 ? 16.882 -6.139 -12.012 1.00 92.19 131 GLU A C 1
ATOM 1081 O O . GLU A 1 131 ? 16.734 -4.922 -12.165 1.00 92.19 131 GLU A O 1
ATOM 1086 N N . LYS A 1 132 ? 17.737 -6.842 -12.761 1.00 85.38 132 LYS A N 1
ATOM 1087 C CA . LYS A 1 132 ? 18.493 -6.274 -13.894 1.00 85.38 132 LYS A CA 1
ATOM 1088 C C . LYS A 1 132 ? 19.316 -5.023 -13.528 1.00 85.38 132 LYS A C 1
ATOM 1090 O O . LYS A 1 132 ? 19.548 -4.181 -14.387 1.00 85.38 132 LYS A O 1
ATOM 1095 N N . ASN A 1 133 ? 19.776 -4.926 -12.275 1.00 87.12 133 ASN A N 1
ATOM 1096 C CA . ASN A 1 133 ? 20.502 -3.787 -11.684 1.00 87.12 133 ASN A CA 1
ATOM 1097 C C . ASN A 1 133 ? 19.672 -2.512 -11.429 1.00 87.12 133 ASN A C 1
ATOM 1099 O O . ASN A 1 133 ? 20.249 -1.445 -11.230 1.00 87.12 133 ASN A O 1
ATOM 1103 N N . PHE A 1 134 ? 18.341 -2.603 -11.403 1.00 91.81 134 PHE A N 1
ATOM 1104 C CA . PHE A 1 134 ? 17.464 -1.470 -11.092 1.00 91.81 134 PHE A CA 1
ATOM 1105 C C . PHE A 1 134 ? 16.556 -1.806 -9.914 1.00 91.81 134 PHE A C 1
ATOM 1107 O O . PHE A 1 134 ? 15.953 -2.877 -9.886 1.00 91.81 134 PHE A O 1
ATOM 1114 N N . ALA A 1 135 ? 16.432 -0.889 -8.951 1.00 95.31 135 ALA A N 1
ATOM 1115 C CA . ALA A 1 135 ? 15.350 -0.955 -7.971 1.00 95.31 135 ALA A CA 1
ATOM 1116 C C . ALA A 1 135 ? 14.009 -0.661 -8.657 1.00 95.31 135 ALA A C 1
ATOM 1118 O O . ALA A 1 135 ? 13.968 0.046 -9.666 1.00 95.31 135 ALA A O 1
ATOM 1119 N N . ILE A 1 136 ? 12.901 -1.140 -8.084 1.00 96.44 136 ILE A N 1
ATOM 1120 C CA . ILE A 1 136 ? 11.547 -0.903 -8.623 1.00 96.44 136 ILE A CA 1
ATOM 1121 C C . ILE A 1 136 ? 11.275 0.592 -8.867 1.00 96.44 136 ILE A C 1
ATOM 1123 O O . ILE A 1 136 ? 10.685 0.957 -9.883 1.00 96.44 136 ILE A O 1
ATOM 1127 N N . ALA A 1 137 ? 11.720 1.474 -7.966 1.00 96.81 137 ALA A N 1
ATOM 1128 C CA . ALA A 1 137 ? 11.529 2.916 -8.130 1.00 96.81 137 ALA A CA 1
ATOM 1129 C C . ALA A 1 137 ? 12.227 3.458 -9.393 1.00 96.81 137 ALA A C 1
ATOM 1131 O O . ALA A 1 137 ? 11.649 4.270 -10.115 1.00 96.81 137 ALA A O 1
ATOM 1132 N N . ASP A 1 138 ? 13.439 2.978 -9.687 1.00 95.81 138 ASP A N 1
ATOM 1133 C CA . ASP A 1 138 ? 14.180 3.363 -10.891 1.00 95.81 138 ASP A CA 1
ATOM 1134 C C . ASP A 1 138 ? 13.577 2.717 -12.145 1.00 95.81 138 ASP A C 1
ATOM 1136 O O . ASP A 1 138 ? 13.519 3.352 -13.198 1.00 95.81 138 ASP A O 1
ATOM 1140 N N . GLN A 1 139 ? 13.056 1.491 -12.033 1.00 96.06 139 GLN A N 1
ATOM 1141 C CA . GLN A 1 139 ? 12.344 0.817 -13.121 1.00 96.06 139 GLN A CA 1
ATOM 1142 C C . GLN A 1 139 ? 11.104 1.607 -13.559 1.00 96.06 139 GLN A C 1
ATOM 1144 O O . GLN A 1 139 ? 10.928 1.861 -14.754 1.00 96.06 139 GLN A O 1
ATOM 1149 N N . ALA A 1 140 ? 10.295 2.067 -12.599 1.00 97.06 140 ALA A N 1
ATOM 1150 C CA . ALA A 1 140 ? 9.143 2.929 -12.850 1.00 97.06 140 ALA A CA 1
ATOM 1151 C C . ALA A 1 140 ? 9.553 4.227 -13.564 1.00 97.06 140 ALA A C 1
ATOM 1153 O O . ALA A 1 140 ? 8.958 4.619 -14.569 1.00 97.06 140 ALA A O 1
ATOM 1154 N N . GLN A 1 141 ? 10.614 4.882 -13.083 1.00 95.75 141 GLN A N 1
ATOM 1155 C CA . GLN A 1 141 ? 11.099 6.126 -13.675 1.00 95.75 141 GLN A CA 1
ATOM 1156 C C . GLN A 1 141 ? 11.578 5.946 -15.118 1.00 95.75 141 GLN A C 1
ATOM 1158 O O . GLN A 1 141 ? 11.272 6.781 -15.969 1.00 95.75 141 GLN A O 1
ATOM 1163 N N . ARG A 1 142 ? 12.313 4.869 -15.415 1.00 95.25 142 ARG A N 1
ATOM 1164 C CA . ARG A 1 142 ? 12.811 4.583 -16.772 1.00 95.25 142 ARG A CA 1
ATOM 1165 C C . ARG A 1 142 ? 11.685 4.396 -17.786 1.00 95.25 142 ARG A C 1
ATOM 1167 O O . ARG A 1 142 ? 11.855 4.765 -18.943 1.00 95.25 142 ARG A O 1
ATOM 1174 N N . HIS A 1 143 ? 10.534 3.906 -17.335 1.00 96.56 143 HIS A N 1
ATOM 1175 C CA . HIS A 1 143 ? 9.314 3.781 -18.137 1.00 96.56 143 HIS A CA 1
ATOM 1176 C C . HIS A 1 143 ? 8.421 5.027 -18.071 1.00 96.56 143 HIS A C 1
ATOM 1178 O O . HIS A 1 143 ? 7.266 4.985 -18.481 1.00 96.56 143 HIS A O 1
ATOM 1184 N N . GLN A 1 144 ? 8.948 6.148 -17.564 1.00 97.06 144 GLN A N 1
ATOM 1185 C CA . GLN A 1 144 ? 8.241 7.426 -17.433 1.00 97.06 144 GLN A CA 1
ATOM 1186 C C . GLN A 1 144 ? 6.992 7.345 -16.534 1.00 97.06 144 GLN A C 1
ATOM 1188 O O . GLN A 1 144 ? 6.128 8.220 -16.567 1.00 97.06 144 GLN A O 1
ATOM 1193 N N . GLN A 1 145 ? 6.914 6.335 -15.664 1.00 97.50 145 GLN A N 1
ATOM 1194 C CA . GLN A 1 145 ? 5.822 6.145 -14.713 1.00 97.50 145 GLN A CA 1
ATOM 1195 C C . GLN A 1 145 ? 6.114 6.878 -13.399 1.00 97.50 145 GLN A C 1
ATOM 1197 O O . GLN A 1 145 ? 6.350 6.274 -12.349 1.00 97.50 145 GLN A O 1
ATOM 1202 N N . ILE A 1 146 ? 6.089 8.213 -13.437 1.00 96.31 146 ILE A N 1
ATOM 1203 C CA . ILE A 1 146 ? 6.403 9.052 -12.267 1.00 96.31 146 ILE A CA 1
ATOM 1204 C C . ILE A 1 146 ? 5.467 8.746 -11.094 1.00 96.31 146 ILE A C 1
ATOM 1206 O O . ILE A 1 146 ? 5.940 8.508 -9.984 1.00 96.31 146 ILE A O 1
ATOM 1210 N N . LYS A 1 147 ? 4.154 8.643 -11.335 1.00 96.19 147 LYS A N 1
ATOM 1211 C CA . LYS A 1 147 ? 3.173 8.310 -10.288 1.00 96.19 147 LYS A CA 1
ATOM 1212 C C . LYS A 1 147 ? 3.427 6.930 -9.659 1.00 96.19 147 LYS A C 1
ATOM 1214 O O . LYS A 1 147 ? 3.325 6.805 -8.440 1.00 96.19 147 LYS A O 1
ATOM 1219 N N . GLN A 1 148 ? 3.848 5.925 -10.440 1.00 97.38 148 GLN A N 1
ATOM 1220 C CA . GLN A 1 148 ? 4.270 4.626 -9.887 1.00 97.38 148 GLN A CA 1
ATOM 1221 C C . GLN A 1 148 ? 5.490 4.797 -8.974 1.00 97.38 148 GLN A C 1
ATOM 1223 O O . GLN A 1 148 ? 5.463 4.356 -7.827 1.00 97.38 148 GLN A O 1
ATOM 1228 N N . MET A 1 149 ? 6.531 5.502 -9.434 1.00 96.81 149 MET A N 1
ATOM 1229 C CA . MET A 1 149 ? 7.724 5.778 -8.625 1.00 96.81 149 MET A CA 1
ATOM 1230 C C . MET A 1 149 ? 7.352 6.455 -7.296 1.00 96.81 149 MET A C 1
ATOM 1232 O O . MET A 1 149 ? 7.830 6.042 -6.240 1.00 96.81 149 MET A O 1
ATOM 1236 N N . LYS A 1 150 ? 6.462 7.456 -7.318 1.00 95.25 150 LYS A N 1
ATOM 1237 C CA . LYS A 1 150 ? 5.989 8.142 -6.105 1.00 95.25 150 LYS A CA 1
ATOM 1238 C C . LYS A 1 150 ? 5.278 7.196 -5.138 1.00 95.25 150 LYS A C 1
ATOM 1240 O O . LYS A 1 150 ? 5.546 7.263 -3.939 1.00 95.25 150 LYS A O 1
ATOM 1245 N N . ILE A 1 151 ? 4.428 6.289 -5.635 1.00 95.38 151 ILE A N 1
ATOM 1246 C CA . ILE A 1 151 ? 3.790 5.254 -4.803 1.00 95.38 151 ILE A CA 1
ATOM 1247 C C . ILE A 1 151 ? 4.857 4.373 -4.145 1.00 95.38 151 ILE A C 1
ATOM 1249 O O . ILE A 1 151 ? 4.798 4.146 -2.937 1.00 95.38 151 ILE A O 1
ATOM 1253 N N . ILE A 1 152 ? 5.851 3.906 -4.902 1.00 96.00 152 ILE A N 1
ATOM 1254 C CA . ILE A 1 152 ? 6.917 3.036 -4.384 1.00 96.00 152 ILE A CA 1
ATOM 1255 C C . ILE A 1 152 ? 7.709 3.734 -3.273 1.00 96.00 152 ILE A C 1
ATOM 1257 O O . ILE A 1 152 ? 7.867 3.175 -2.185 1.00 96.00 152 ILE A O 1
ATOM 1261 N N . LEU A 1 153 ? 8.122 4.984 -3.496 1.00 94.25 153 LEU A N 1
ATOM 1262 C CA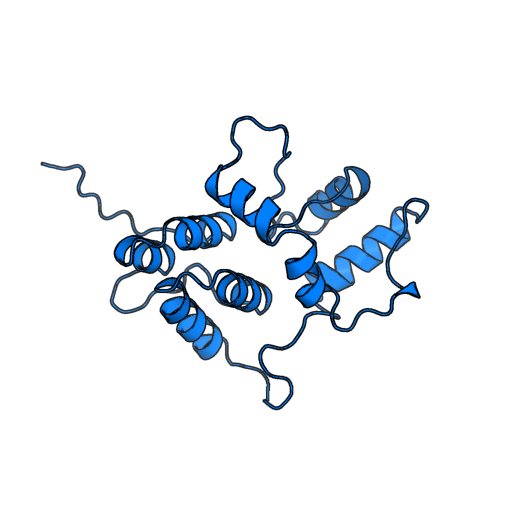 . LEU A 1 153 ? 8.839 5.793 -2.505 1.00 94.25 153 LEU A CA 1
ATOM 1263 C C . LEU A 1 153 ? 7.999 6.043 -1.242 1.00 94.25 153 LEU A C 1
ATOM 1265 O O . LEU A 1 153 ? 8.490 5.902 -0.121 1.00 94.25 153 LEU A O 1
ATOM 1269 N N . ALA A 1 154 ? 6.708 6.345 -1.400 1.00 92.38 154 ALA A N 1
ATOM 1270 C CA . ALA A 1 154 ? 5.787 6.542 -0.278 1.00 92.38 154 ALA A CA 1
ATOM 1271 C C . ALA A 1 154 ? 5.570 5.271 0.567 1.00 92.38 154 ALA A C 1
ATOM 1273 O O . ALA A 1 154 ? 5.113 5.363 1.712 1.00 92.38 154 ALA A O 1
ATOM 1274 N N . ASN A 1 155 ? 5.906 4.101 0.016 1.00 92.94 155 ASN A N 1
ATOM 1275 C CA . ASN A 1 155 ? 5.870 2.794 0.670 1.00 92.94 155 ASN A CA 1
ATOM 1276 C C . ASN A 1 155 ? 7.269 2.281 1.056 1.00 92.94 155 ASN A C 1
ATOM 1278 O O . ASN A 1 155 ? 7.472 1.076 1.196 1.00 92.94 155 ASN A O 1
ATOM 1282 N N . GLY A 1 156 ? 8.238 3.183 1.237 1.00 92.12 156 GLY A N 1
ATOM 1283 C CA . GLY A 1 156 ? 9.570 2.848 1.749 1.00 92.12 156 GLY A CA 1
ATOM 1284 C C . GLY A 1 156 ? 10.530 2.260 0.715 1.00 92.12 156 GLY A C 1
ATOM 1285 O O . GLY A 1 156 ? 11.631 1.848 1.089 1.00 92.12 156 GLY A O 1
ATOM 1286 N N . GLY A 1 157 ? 10.138 2.227 -0.561 1.00 93.75 157 GLY A N 1
ATOM 1287 C CA . GLY A 1 157 ? 11.049 1.912 -1.650 1.00 93.75 157 GLY A CA 1
ATOM 1288 C C . GLY A 1 157 ? 12.128 2.983 -1.782 1.00 93.75 157 GLY A C 1
ATOM 1289 O O . GLY A 1 157 ? 11.918 4.153 -1.451 1.00 93.75 157 GLY A O 1
ATOM 1290 N N . LYS A 1 158 ? 13.299 2.577 -2.259 1.00 93.38 158 LYS A N 1
ATOM 1291 C CA . LYS A 1 158 ? 14.453 3.452 -2.462 1.00 93.38 158 LYS A CA 1
ATOM 1292 C C . LYS A 1 158 ? 14.851 3.453 -3.928 1.00 93.38 158 LYS A C 1
ATOM 1294 O O . LYS A 1 158 ? 14.604 2.497 -4.657 1.00 93.38 158 LYS A O 1
ATOM 1299 N N . ARG A 1 159 ? 15.494 4.541 -4.334 1.00 90.44 159 ARG A N 1
ATOM 1300 C CA . ARG A 1 159 ? 16.196 4.633 -5.612 1.00 90.44 159 ARG A CA 1
ATOM 1301 C C . ARG A 1 159 ? 17.664 4.315 -5.396 1.00 90.44 159 ARG A C 1
ATOM 1303 O O . ARG A 1 159 ? 18.224 4.688 -4.361 1.00 90.44 159 ARG A O 1
ATOM 1310 N N . PHE A 1 160 ? 18.292 3.681 -6.373 1.00 79.75 160 PHE A N 1
ATOM 1311 C CA . PHE A 1 160 ? 19.740 3.693 -6.463 1.00 79.75 160 PHE A CA 1
ATOM 1312 C C . PHE A 1 160 ? 20.159 5.060 -7.002 1.00 79.75 160 PHE A C 1
ATOM 1314 O O . PHE A 1 160 ? 19.989 5.367 -8.181 1.00 79.75 160 PHE A O 1
ATOM 1321 N N . CYS A 1 161 ? 20.720 5.901 -6.132 1.00 56.59 161 CYS A N 1
ATOM 1322 C CA . CYS A 1 161 ? 21.514 7.028 -6.600 1.00 56.59 161 CYS A CA 1
ATOM 1323 C C . CYS A 1 161 ? 22.758 6.464 -7.292 1.00 56.59 161 CYS A C 1
ATOM 1325 O O . CYS A 1 161 ? 23.764 6.195 -6.638 1.00 56.59 161 CYS A O 1
ATOM 1327 N N . PHE A 1 162 ? 22.721 6.312 -8.613 1.00 47.84 162 PHE A N 1
ATOM 1328 C CA . PHE A 1 162 ? 23.949 6.522 -9.361 1.00 47.84 162 PHE A CA 1
ATOM 1329 C C . PHE A 1 162 ? 24.247 8.015 -9.241 1.00 47.84 162 PHE A C 1
ATOM 1331 O O . PHE A 1 162 ? 23.520 8.842 -9.787 1.00 47.84 162 PHE A O 1
ATOM 1338 N N . LEU A 1 163 ? 25.262 8.355 -8.446 1.00 38.50 163 LEU A N 1
ATOM 1339 C CA . LEU A 1 163 ? 25.947 9.639 -8.527 1.00 38.50 163 LEU A CA 1
ATOM 1340 C C . LEU A 1 163 ? 26.409 9.825 -9.980 1.00 38.50 163 LEU A C 1
ATOM 1342 O O . LEU A 1 163 ? 27.490 9.385 -10.350 1.00 38.50 163 LEU A O 1
ATOM 1346 N N . PHE A 1 164 ? 25.572 10.448 -10.803 1.00 40.25 164 PHE A N 1
ATOM 1347 C CA . PHE A 1 164 ? 25.979 11.099 -12.046 1.00 40.25 164 PHE A CA 1
ATOM 1348 C C . PHE A 1 164 ? 25.972 12.626 -11.866 1.00 40.25 164 PHE A C 1
ATOM 1350 O O . PHE A 1 164 ? 25.755 13.359 -12.819 1.00 40.25 164 PHE A O 1
ATOM 1357 N N . ASP A 1 165 ? 26.257 13.098 -10.646 1.00 39.03 165 ASP A N 1
ATOM 1358 C CA . ASP A 1 165 ? 26.589 14.499 -10.349 1.00 39.03 165 ASP A CA 1
ATOM 1359 C C . ASP A 1 165 ? 28.108 14.672 -10.167 1.00 39.03 165 ASP A C 1
ATOM 1361 O O . ASP A 1 165 ? 28.572 15.275 -9.203 1.00 39.03 165 ASP A O 1
ATOM 1365 N N . LEU A 1 166 ? 28.903 14.098 -11.073 1.00 41.94 166 LEU A N 1
ATOM 1366 C CA . LEU A 1 166 ? 30.323 14.422 -11.233 1.00 41.94 166 LEU A CA 1
ATOM 1367 C C . LEU A 1 166 ? 30.715 14.261 -12.705 1.00 41.94 166 LEU A C 1
ATOM 1369 O O . LEU A 1 166 ? 31.276 13.229 -13.063 1.00 41.94 166 LEU A O 1
ATOM 1373 N N . VAL A 1 167 ? 30.402 15.267 -13.528 1.00 37.72 167 VAL A N 1
ATOM 1374 C CA . VAL A 1 167 ? 31.338 15.934 -14.461 1.00 37.72 167 VAL A CA 1
ATOM 1375 C C . VAL A 1 167 ? 30.860 17.368 -14.655 1.00 37.72 167 VAL A C 1
ATOM 1377 O O . VAL A 1 167 ? 29.668 17.540 -14.987 1.00 37.72 167 VAL A O 1
#

pLDDT: mean 90.42, std 11.39, range [37.72, 98.38]

Sequence (167 aa):
MSWLLVICKKCAAIHHRLTSKFLHLQSLISTTCDWDLIDLINDYGNRYSNSLLEYGCSKDSKPNNDSSEFERKQYIRKKYIEKCFLKPYDLNRDAYTQDQLNKMLYENVETADYKITLHLIMLGADTNYSEKNFAIADQAQRHQQIKQMKIILANGGKRFCFLFDLV

Radius of gyration: 16.85 Å; chains: 1; bounding box: 53×43×40 Å